Protein AF-A7KX52-F1 (afdb_monomer)

Radius of gyration: 24.87 Å; Cα contacts (8 Å, |Δi|>4): 110; chains: 1; bounding box: 62×32×64 Å

Secondary structure (DSSP, 8-state):
--S-TTTS-------------SSTT-TT-----HHHHHTTTT-------------EETTEE--EES---TTT-SSPPSSB-TT--TTSBPPTT----TTB-SB-EE-PPPTTGGGS--------

Nearest PDB structures (foldseek):
  8qsz-assembly1_B  TM=9.890E-01  e=1.065E-09  Schizosaccharomyces pombe
  8k5p-assembly1_B  TM=9.742E-01  e=1.065E-09  Saccharomyces cerevisiae S288C
  7ui9-assembly1_B  TM=9.516E-01  e=6.649E-10  Saccharomyces cerevisiae S288C
  5c3e-assembly1_B  TM=8.651E-01  e=1.595E-09  Saccharomyces cerevisiae S288C
  5c4a-assembly1_B  TM=9.018E-01  e=3.343E-09  Saccharomyces cerevisiae S288C

Organism: NCBI:txid447465

Structure (mmCIF, N/CA/C/O backbone):
data_AF-A7KX52-F1
#
_entry.id   AF-A7KX52-F1
#
loop_
_atom_site.group_PDB
_atom_site.id
_atom_site.type_symbol
_atom_site.label_atom_id
_atom_site.label_alt_id
_atom_site.label_comp_id
_atom_site.label_asym_id
_atom_site.label_entity_id
_atom_site.label_seq_id
_atom_site.pdbx_PDB_ins_code
_atom_site.Cartn_x
_atom_site.Cartn_y
_atom_site.Cartn_z
_atom_site.occupancy
_atom_site.B_iso_or_equiv
_atom_site.auth_seq_id
_atom_site.auth_comp_id
_atom_site.auth_asym_id
_atom_site.auth_atom_id
_atom_site.pdbx_PDB_model_num
ATOM 1 N N . GLU A 1 1 ? 33.544 -9.498 6.414 1.00 54.69 1 GLU A N 1
ATOM 2 C CA . GLU A 1 1 ? 32.202 -9.633 5.800 1.00 54.69 1 GLU A CA 1
ATOM 3 C C . GLU A 1 1 ? 31.174 -9.318 6.887 1.00 54.69 1 GLU A C 1
ATOM 5 O O . GLU A 1 1 ? 30.980 -10.145 7.760 1.00 54.69 1 GLU A O 1
ATOM 10 N N . HIS A 1 2 ? 30.664 -8.079 6.967 1.00 78.12 2 HIS A N 1
ATOM 11 C CA . HIS A 1 2 ? 30.049 -7.576 8.220 1.00 78.12 2 HIS A CA 1
ATOM 12 C C . HIS A 1 2 ? 28.664 -6.930 8.071 1.00 78.12 2 HIS A C 1
ATOM 14 O O . HIS A 1 2 ? 28.015 -6.669 9.075 1.00 78.12 2 HIS A O 1
ATOM 20 N N . LEU A 1 3 ? 28.198 -6.669 6.845 1.00 85.12 3 LEU A N 1
ATOM 21 C CA . LEU A 1 3 ? 26.969 -5.894 6.604 1.00 85.12 3 LEU A CA 1
ATOM 22 C C . LEU A 1 3 ? 25.809 -6.716 6.028 1.00 85.12 3 LEU A C 1
ATOM 24 O O . LEU A 1 3 ? 24.725 -6.178 5.854 1.00 85.12 3 LEU A O 1
ATOM 28 N N . HIS A 1 4 ? 26.031 -7.991 5.694 1.00 88.44 4 HIS A N 1
ATOM 29 C CA . HIS A 1 4 ? 25.010 -8.902 5.152 1.00 88.44 4 HIS A CA 1
ATOM 30 C C . HIS A 1 4 ? 24.136 -8.326 4.004 1.00 88.44 4 HIS A C 1
ATOM 32 O O . HIS A 1 4 ? 22.993 -8.728 3.791 1.00 88.44 4 HIS A O 1
ATOM 38 N N . PHE A 1 5 ? 24.678 -7.390 3.216 1.00 92.19 5 PHE A N 1
ATOM 39 C CA . PHE A 1 5 ? 23.926 -6.670 2.178 1.00 92.19 5 PHE A CA 1
ATOM 40 C C . PHE A 1 5 ? 23.496 -7.569 1.011 1.00 92.19 5 PHE A C 1
ATOM 42 O O . PHE A 1 5 ? 22.513 -7.298 0.331 1.00 92.19 5 PHE A O 1
ATOM 49 N N . ARG A 1 6 ? 24.219 -8.673 0.782 1.00 89.12 6 ARG A N 1
ATOM 50 C CA . ARG A 1 6 ? 23.839 -9.667 -0.232 1.00 89.12 6 ARG A CA 1
ATOM 51 C C . ARG A 1 6 ? 22.577 -10.432 0.173 1.00 89.12 6 ARG A C 1
ATOM 53 O O . ARG A 1 6 ? 21.853 -10.877 -0.708 1.00 89.12 6 ARG A O 1
ATOM 60 N N . GLN A 1 7 ? 22.324 -10.584 1.477 1.00 93.00 7 GLN A N 1
ATOM 61 C CA . GLN A 1 7 ? 21.123 -11.234 2.001 1.00 93.00 7 GLN A CA 1
ATOM 62 C C . GLN A 1 7 ? 19.919 -10.281 2.035 1.00 93.00 7 GLN A C 1
ATOM 64 O O . GLN A 1 7 ? 18.802 -10.715 1.774 1.00 93.00 7 GLN A O 1
ATOM 69 N N . LEU A 1 8 ? 20.143 -8.996 2.335 1.00 94.75 8 LEU A N 1
ATOM 70 C CA . LEU A 1 8 ? 19.101 -7.963 2.409 1.00 94.75 8 LEU A CA 1
ATOM 71 C C . LEU A 1 8 ? 19.457 -6.759 1.514 1.00 94.75 8 LEU A C 1
ATOM 73 O O . LEU A 1 8 ? 19.881 -5.718 2.022 1.00 94.75 8 LEU A O 1
ATOM 77 N N . PRO A 1 9 ? 19.327 -6.891 0.180 1.00 94.88 9 PRO A N 1
ATOM 78 C CA . PRO A 1 9 ? 19.622 -5.804 -0.745 1.00 94.88 9 PRO A CA 1
ATOM 79 C C . PRO A 1 9 ? 18.552 -4.704 -0.681 1.00 94.88 9 PRO A C 1
ATOM 81 O O . PRO A 1 9 ? 17.377 -4.970 -0.442 1.00 94.88 9 PRO A O 1
ATOM 84 N N . ALA A 1 10 ? 18.953 -3.464 -0.968 1.00 94.75 10 ALA A N 1
ATOM 85 C CA . ALA A 1 10 ? 18.078 -2.284 -0.943 1.00 94.75 10 ALA A C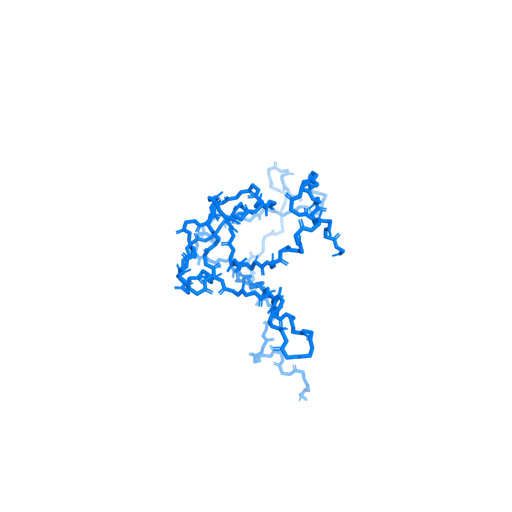A 1
ATOM 86 C C . ALA A 1 10 ? 17.770 -1.706 -2.342 1.00 94.75 10 ALA A C 1
ATOM 88 O O . ALA A 1 10 ? 17.428 -0.533 -2.471 1.00 94.75 10 ALA A O 1
ATOM 89 N N . GLY A 1 11 ? 17.922 -2.498 -3.408 1.00 94.44 11 GLY A N 1
ATOM 90 C CA . GLY A 1 11 ? 17.725 -2.030 -4.781 1.00 94.44 11 GLY A CA 1
ATOM 91 C C . GLY A 1 11 ? 17.735 -3.152 -5.817 1.00 94.44 11 GLY A C 1
ATOM 92 O O . GLY A 1 11 ? 17.862 -4.328 -5.479 1.00 94.44 11 GLY A O 1
ATOM 93 N N . ILE A 1 12 ? 17.594 -2.773 -7.088 1.00 95.31 12 ILE A N 1
ATOM 94 C CA . ILE A 1 12 ? 17.564 -3.685 -8.237 1.00 95.31 12 ILE A CA 1
ATOM 95 C C . ILE A 1 12 ? 18.556 -3.173 -9.285 1.00 95.31 12 ILE A C 1
ATOM 97 O O . ILE A 1 12 ? 18.662 -1.967 -9.508 1.00 95.31 12 ILE A O 1
ATOM 101 N N . ASN A 1 13 ? 19.266 -4.086 -9.948 1.00 96.62 13 ASN A N 1
ATOM 102 C CA . ASN A 1 13 ? 20.134 -3.737 -11.071 1.00 96.62 13 ASN A CA 1
ATOM 103 C C . ASN A 1 13 ? 19.292 -3.266 -12.266 1.00 96.62 13 ASN A C 1
ATOM 105 O O . ASN A 1 13 ? 18.447 -4.008 -12.767 1.00 96.62 13 ASN A O 1
ATOM 109 N N . ALA A 1 14 ? 19.544 -2.045 -12.731 1.00 97.19 14 ALA A N 1
ATOM 110 C CA . ALA A 1 14 ? 18.876 -1.445 -13.880 1.00 97.19 14 ALA A CA 1
ATOM 111 C C . ALA A 1 14 ? 19.791 -1.453 -15.112 1.00 97.19 14 ALA A C 1
ATOM 113 O O . ALA A 1 14 ? 21.003 -1.282 -14.990 1.00 97.19 14 ALA A O 1
ATOM 114 N N . ILE A 1 15 ? 19.209 -1.590 -16.307 1.00 97.75 15 ILE A N 1
ATOM 115 C CA . ILE A 1 15 ? 19.911 -1.267 -17.555 1.00 97.75 15 ILE A CA 1
ATOM 116 C C . ILE A 1 15 ? 19.766 0.236 -17.789 1.00 97.75 15 ILE A C 1
ATOM 118 O O . ILE A 1 15 ? 18.646 0.740 -17.862 1.00 97.75 15 ILE A O 1
ATOM 122 N N . VAL A 1 16 ? 20.893 0.940 -17.891 1.00 97.44 16 VAL A N 1
ATOM 123 C CA . VAL A 1 16 ? 20.940 2.405 -17.972 1.00 97.44 16 VAL A CA 1
ATOM 124 C C . VAL A 1 16 ? 21.539 2.828 -19.309 1.00 97.44 16 VAL A C 1
ATOM 126 O O . VAL A 1 16 ? 22.608 2.356 -19.689 1.00 97.44 16 VAL A O 1
ATOM 129 N N . ALA A 1 17 ? 20.858 3.739 -20.005 1.00 97.31 17 ALA A N 1
ATOM 130 C CA . ALA A 1 17 ? 21.368 4.407 -21.197 1.00 97.31 17 ALA A CA 1
ATOM 131 C C . ALA A 1 17 ? 21.666 5.877 -20.870 1.00 97.31 17 ALA A C 1
ATOM 133 O O . ALA A 1 17 ? 20.796 6.586 -20.368 1.00 97.31 17 ALA A O 1
ATOM 134 N N . ILE A 1 18 ? 22.887 6.333 -21.163 1.00 96.94 18 ILE A N 1
ATOM 135 C CA . ILE A 1 18 ? 23.303 7.729 -20.977 1.00 96.94 18 ILE A CA 1
ATOM 136 C C . ILE A 1 18 ? 23.175 8.432 -22.327 1.00 96.94 18 ILE A C 1
ATOM 138 O O . ILE A 1 18 ? 24.028 8.272 -23.198 1.00 96.94 18 ILE A O 1
ATOM 142 N N . ALA A 1 19 ? 22.079 9.163 -22.522 1.00 96.44 19 ALA A N 1
ATOM 143 C CA . ALA A 1 19 ? 21.800 9.865 -23.769 1.00 96.44 19 ALA A CA 1
ATOM 144 C C . ALA A 1 19 ? 20.881 11.071 -23.544 1.00 96.44 19 ALA A C 1
ATOM 146 O O . ALA A 1 19 ? 20.033 11.069 -22.652 1.00 96.44 19 ALA A O 1
ATOM 147 N N . CYS A 1 20 ? 21.000 12.075 -24.410 1.00 96.31 20 CYS A N 1
ATOM 148 C CA . CYS A 1 20 ? 19.982 13.111 -24.545 1.00 96.31 20 CYS A CA 1
ATOM 149 C C . CYS A 1 20 ? 18.819 12.532 -25.356 1.00 96.31 20 CYS A C 1
ATOM 151 O O . CYS A 1 20 ? 18.996 12.202 -26.529 1.00 96.31 20 CYS A O 1
ATOM 153 N N . TYR A 1 21 ? 17.638 12.396 -24.751 1.00 95.56 21 TYR A N 1
ATOM 154 C CA . TYR A 1 21 ? 16.478 11.821 -25.429 1.00 95.56 21 TYR A CA 1
ATOM 155 C C . TYR A 1 21 ? 15.209 12.590 -25.076 1.00 95.56 21 TYR A C 1
ATOM 157 O O . TYR A 1 21 ? 14.845 12.678 -23.908 1.00 95.56 21 TYR A O 1
ATOM 165 N N . SER A 1 22 ? 14.507 13.130 -26.077 1.00 95.12 22 SER A N 1
ATOM 166 C CA . SER A 1 22 ? 13.225 13.864 -25.967 1.00 95.12 22 SER A CA 1
ATOM 167 C C . SER A 1 22 ? 13.173 15.107 -25.056 1.00 95.12 22 SER A C 1
ATOM 169 O O . SER A 1 22 ? 12.204 1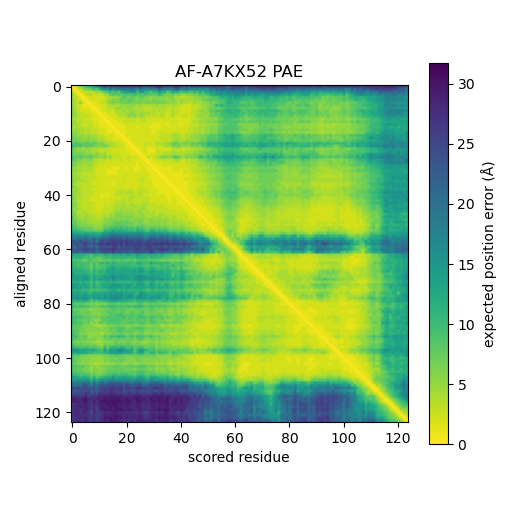5.850 -25.131 1.00 95.12 22 SER A O 1
ATOM 171 N N . GLY A 1 23 ? 14.187 15.357 -24.222 1.00 94.31 23 GLY A N 1
ATOM 172 C CA . GLY A 1 23 ? 14.242 16.481 -23.280 1.00 94.31 23 GLY A CA 1
ATOM 173 C C . GLY A 1 23 ? 13.638 16.193 -21.898 1.00 94.31 23 GLY A C 1
ATOM 174 O O . GLY A 1 23 ? 13.924 16.927 -20.963 1.00 94.31 23 GLY A O 1
ATOM 175 N N . TYR A 1 24 ? 12.889 15.098 -21.720 1.00 95.88 24 TYR A N 1
ATOM 176 C CA . TYR A 1 24 ? 12.267 14.719 -20.436 1.00 95.88 24 TYR A CA 1
ATOM 177 C C . TYR A 1 24 ? 13.236 14.117 -19.395 1.00 95.88 24 TYR A C 1
ATOM 179 O O . TYR A 1 24 ? 12.786 13.584 -18.385 1.00 95.88 24 TYR A O 1
ATOM 187 N N . ASN A 1 25 ? 14.547 14.152 -19.652 1.00 95.88 25 ASN A N 1
ATOM 188 C CA . ASN A 1 25 ? 15.605 13.709 -18.737 1.00 95.88 25 ASN A CA 1
ATOM 189 C C . ASN A 1 25 ? 16.604 14.830 -18.378 1.00 95.88 25 ASN A C 1
ATOM 191 O O . ASN A 1 25 ? 17.784 14.566 -18.148 1.00 95.88 25 ASN A O 1
ATOM 195 N N . GLN A 1 26 ? 16.160 16.089 -18.415 1.00 95.19 26 GLN A N 1
ATOM 196 C CA . GLN A 1 26 ? 16.945 17.262 -18.010 1.00 95.19 26 GLN A CA 1
ATOM 197 C C . GLN A 1 26 ? 16.772 17.562 -16.513 1.00 95.19 26 GLN A C 1
ATOM 199 O O . GLN A 1 26 ? 15.799 17.117 -15.913 1.00 95.19 26 GLN A O 1
ATOM 204 N N . GLU A 1 27 ? 17.693 18.324 -15.916 1.00 95.00 27 GLU A N 1
ATOM 205 C CA . GLU A 1 27 ? 17.566 18.826 -14.531 1.00 95.00 27 GLU A CA 1
ATOM 206 C C . GLU A 1 27 ? 17.221 17.717 -13.513 1.00 95.00 27 GLU A C 1
ATOM 208 O O . GLU A 1 27 ? 16.171 17.728 -12.876 1.00 95.00 27 GLU A O 1
ATOM 213 N N . ASP A 1 28 ? 18.096 16.709 -13.415 1.00 95.62 28 ASP A N 1
ATOM 214 C CA . ASP A 1 28 ? 17.988 15.552 -12.506 1.00 95.62 28 ASP A CA 1
ATOM 215 C C . ASP A 1 28 ? 16.769 14.630 -12.719 1.00 95.62 28 ASP A C 1
ATOM 217 O O . ASP A 1 28 ? 16.536 13.698 -11.943 1.00 95.62 28 ASP A O 1
ATOM 221 N N . SER A 1 29 ? 16.012 14.823 -13.802 1.00 96.81 29 SER A N 1
ATOM 222 C CA . SER A 1 29 ? 14.945 13.901 -14.199 1.00 96.81 29 SER A CA 1
ATOM 223 C C . SER A 1 29 ? 15.470 12.695 -14.988 1.00 96.81 29 SER A C 1
ATOM 225 O O . SER A 1 29 ? 16.509 12.734 -15.650 1.00 96.81 29 SER A O 1
ATOM 227 N N . VAL A 1 30 ? 14.728 11.585 -14.930 1.00 96.81 30 VAL A N 1
ATOM 228 C CA . VAL A 1 30 ? 15.049 10.341 -15.643 1.00 96.81 30 VAL A CA 1
ATOM 229 C C . VAL A 1 30 ? 13.823 9.804 -16.372 1.00 96.81 30 VAL A C 1
ATOM 231 O O . VAL A 1 30 ? 12.705 9.854 -15.863 1.00 96.81 30 VAL A O 1
ATOM 234 N N . ILE A 1 31 ? 14.039 9.232 -17.556 1.00 97.56 31 ILE A N 1
ATOM 235 C CA . ILE A 1 31 ? 12.999 8.527 -18.313 1.00 97.56 31 ILE A CA 1
ATOM 236 C C . ILE A 1 31 ? 13.057 7.041 -17.945 1.00 97.56 31 ILE A C 1
ATOM 238 O O . ILE A 1 31 ? 14.113 6.415 -18.039 1.00 97.56 31 ILE A O 1
ATOM 242 N N . MET A 1 32 ? 11.919 6.461 -17.555 1.00 97.44 32 MET A N 1
ATOM 243 C CA . MET A 1 32 ? 11.795 5.033 -17.243 1.00 97.44 32 MET A CA 1
ATOM 244 C C . MET A 1 32 ? 11.015 4.273 -18.316 1.00 97.44 32 MET A C 1
ATOM 246 O O . MET A 1 32 ? 10.090 4.792 -18.936 1.00 97.44 32 MET A O 1
ATOM 250 N N . ASN A 1 33 ? 11.369 3.003 -18.509 1.00 97.56 33 ASN A N 1
ATOM 251 C CA . ASN A 1 33 ? 10.660 2.118 -19.423 1.00 97.56 33 ASN A CA 1
ATOM 252 C C . ASN A 1 33 ? 9.347 1.620 -18.794 1.00 97.56 33 ASN A C 1
ATOM 254 O O . ASN A 1 33 ? 9.375 0.824 -17.852 1.00 97.56 33 ASN A O 1
ATOM 258 N N . GLN A 1 34 ? 8.212 2.027 -19.368 1.00 98.00 34 GLN A N 1
ATOM 259 C CA . GLN A 1 34 ? 6.881 1.624 -18.909 1.00 98.00 34 GLN A CA 1
ATOM 260 C C . GLN A 1 34 ? 6.698 0.099 -18.880 1.00 98.00 34 GLN A C 1
ATOM 262 O O . GLN A 1 34 ? 6.192 -0.438 -17.901 1.00 98.00 34 GLN A O 1
ATOM 267 N N . SER A 1 35 ? 7.199 -0.627 -19.884 1.00 98.31 35 SER A N 1
ATOM 268 C CA . SER A 1 35 ? 7.047 -2.087 -19.938 1.00 98.31 35 SER A CA 1
ATOM 269 C C . SER A 1 35 ? 7.829 -2.805 -18.836 1.00 98.31 35 SER A C 1
ATOM 271 O O . SER A 1 35 ? 7.488 -3.924 -18.452 1.00 98.31 35 SER A O 1
ATOM 273 N N . SER A 1 36 ? 8.894 -2.195 -18.309 1.00 97.56 36 SER A N 1
ATOM 274 C CA . SER A 1 36 ? 9.578 -2.693 -17.112 1.00 97.56 36 SER A CA 1
ATOM 275 C C . SER A 1 36 ? 8.746 -2.431 -15.854 1.00 97.56 36 SER A C 1
ATOM 277 O O . SER A 1 36 ? 8.621 -3.332 -15.025 1.00 97.56 36 SER A O 1
ATOM 279 N N . ILE A 1 37 ? 8.132 -1.248 -15.729 1.00 97.50 37 ILE A N 1
ATOM 280 C CA . ILE A 1 37 ? 7.246 -0.892 -14.604 1.00 97.50 37 ILE A CA 1
ATOM 281 C C . ILE A 1 37 ? 6.046 -1.846 -14.539 1.00 97.50 37 ILE A C 1
ATOM 283 O O . ILE A 1 37 ? 5.761 -2.397 -13.476 1.00 97.50 37 ILE A O 1
ATOM 287 N N . ASP A 1 38 ? 5.408 -2.127 -15.676 1.00 97.62 38 ASP A N 1
ATOM 288 C CA . ASP A 1 38 ? 4.253 -3.033 -15.763 1.00 97.62 38 ASP A CA 1
ATOM 289 C C . ASP A 1 38 ? 4.603 -4.466 -15.326 1.00 97.62 38 ASP A C 1
ATOM 291 O O . ASP A 1 38 ? 3.775 -5.185 -14.765 1.00 97.62 38 ASP A O 1
ATOM 295 N N . ARG A 1 39 ? 5.867 -4.869 -15.513 1.00 97.50 39 ARG A N 1
ATOM 296 C CA . ARG A 1 39 ? 6.422 -6.153 -15.050 1.00 97.50 39 ARG A CA 1
ATOM 297 C C . ARG A 1 39 ? 6.892 -6.133 -13.589 1.00 97.50 39 ARG A C 1
ATOM 299 O O . ARG A 1 39 ? 7.447 -7.122 -13.118 1.00 97.50 39 ARG A O 1
ATOM 306 N N . GLY A 1 40 ? 6.660 -5.041 -12.862 1.00 97.06 40 GLY A N 1
ATOM 307 C CA . GLY A 1 40 ? 6.943 -4.916 -11.431 1.00 97.06 40 GLY A CA 1
ATOM 308 C C . GLY A 1 40 ? 8.286 -4.273 -11.087 1.00 97.06 40 GLY A C 1
ATOM 309 O O . GLY A 1 40 ? 8.693 -4.326 -9.925 1.00 97.06 40 GLY A O 1
ATOM 310 N N . PHE A 1 41 ? 8.980 -3.659 -12.051 1.00 97.31 41 PHE A N 1
ATOM 311 C CA . PHE A 1 41 ? 10.228 -2.945 -11.781 1.00 97.31 41 PHE A CA 1
ATOM 312 C C . PHE A 1 41 ? 10.002 -1.836 -10.742 1.00 97.31 41 PHE A C 1
ATOM 314 O O . PHE A 1 41 ? 9.129 -0.989 -10.912 1.00 97.31 41 PHE A O 1
ATOM 321 N N . PHE A 1 42 ? 10.766 -1.883 -9.645 1.00 96.38 42 PHE A N 1
ATOM 322 C CA . PHE A 1 42 ? 10.649 -0.994 -8.479 1.00 96.38 42 PHE A CA 1
ATOM 323 C C . PHE A 1 42 ? 9.288 -0.973 -7.754 1.00 96.38 42 PHE A C 1
ATOM 325 O O . PHE A 1 42 ? 9.021 -0.060 -6.971 1.00 96.38 42 PHE A O 1
ATOM 332 N N . ARG A 1 43 ? 8.432 -1.989 -7.924 1.00 97.56 43 ARG A N 1
ATOM 333 C CA . ARG A 1 43 ? 7.195 -2.096 -7.134 1.00 97.56 43 ARG A CA 1
ATOM 334 C C . ARG A 1 43 ? 7.519 -2.377 -5.662 1.00 97.56 43 ARG A C 1
ATOM 336 O O . ARG A 1 43 ? 8.236 -3.326 -5.357 1.00 97.56 43 ARG A O 1
ATOM 343 N N . SER A 1 44 ? 6.952 -1.588 -4.752 1.00 96.12 44 SER A N 1
ATOM 344 C CA . SER A 1 44 ? 7.117 -1.746 -3.303 1.00 96.12 44 SER A CA 1
ATOM 345 C C . SER A 1 44 ? 5.781 -1.989 -2.595 1.00 96.12 44 SER A C 1
ATOM 347 O O . SER A 1 44 ? 4.704 -1.745 -3.145 1.00 96.12 44 SER A O 1
ATOM 349 N N . LEU A 1 45 ? 5.859 -2.506 -1.367 1.00 96.50 45 LEU A N 1
ATOM 350 C CA . LEU A 1 45 ? 4.726 -2.645 -0.455 1.00 96.50 45 LEU A CA 1
ATOM 351 C C . LEU A 1 45 ? 4.846 -1.592 0.645 1.00 96.50 45 LEU A C 1
ATOM 353 O O . LEU A 1 45 ? 5.936 -1.349 1.162 1.00 96.50 45 LEU A O 1
ATOM 357 N N . PHE A 1 46 ? 3.721 -0.990 1.015 1.00 96.19 46 PHE A N 1
ATOM 358 C CA . PHE A 1 46 ? 3.646 -0.006 2.086 1.00 96.19 46 PHE A CA 1
ATOM 359 C C . PHE A 1 46 ? 2.656 -0.484 3.145 1.00 96.19 46 PHE A C 1
ATOM 361 O O . PHE A 1 46 ? 1.498 -0.759 2.833 1.00 96.19 46 PHE A O 1
ATOM 368 N N . PHE A 1 47 ? 3.113 -0.559 4.393 1.00 94.75 47 PHE A N 1
ATOM 369 C CA . PHE A 1 47 ? 2.299 -0.953 5.538 1.00 94.75 47 PHE A CA 1
ATOM 370 C C . PHE A 1 47 ? 2.233 0.199 6.537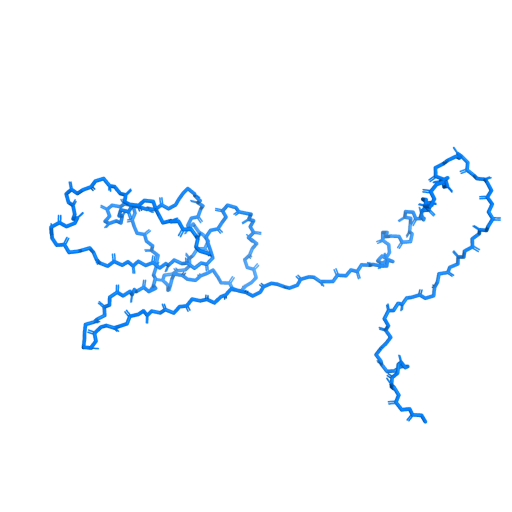 1.00 94.75 47 PHE A C 1
ATOM 372 O O . PHE A 1 47 ? 3.241 0.844 6.827 1.00 94.75 47 PHE A O 1
ATOM 379 N N . ARG A 1 48 ? 1.041 0.448 7.080 1.00 94.31 48 ARG A N 1
ATOM 380 C CA . ARG A 1 48 ? 0.813 1.424 8.145 1.00 94.31 48 ARG A CA 1
ATOM 381 C C . ARG A 1 48 ? -0.072 0.794 9.210 1.00 94.31 48 ARG A C 1
ATOM 383 O O . ARG A 1 48 ? -1.161 0.327 8.896 1.00 94.31 48 ARG A O 1
ATOM 390 N N . SER A 1 49 ? 0.394 0.826 10.452 1.00 93.19 49 SER A N 1
ATOM 391 C CA . SER A 1 49 ? -0.333 0.283 11.598 1.00 93.19 49 SER A CA 1
ATOM 392 C C . SER A 1 49 ? -1.006 1.402 12.384 1.00 93.19 49 SER A C 1
ATOM 394 O O . SER A 1 49 ? -0.401 2.447 12.628 1.00 93.19 49 SER A O 1
ATOM 396 N N . TYR A 1 50 ? -2.244 1.161 12.801 1.00 93.81 50 TYR A N 1
ATOM 397 C CA . TYR A 1 50 ? -3.007 2.022 13.699 1.00 93.81 50 TYR A CA 1
ATOM 398 C C . TYR A 1 50 ? -3.272 1.246 14.989 1.00 93.81 50 TYR A C 1
ATOM 400 O O . TYR A 1 50 ? -3.556 0.052 14.937 1.00 93.81 50 TYR A O 1
ATOM 408 N N . ARG A 1 51 ? -3.140 1.908 16.140 1.00 93.88 51 ARG A N 1
ATOM 409 C CA . ARG A 1 51 ? -3.372 1.319 17.463 1.00 93.88 51 ARG A CA 1
ATOM 410 C C . ARG A 1 51 ? -4.276 2.246 18.258 1.00 93.88 51 ARG A C 1
ATOM 412 O O . ARG A 1 51 ? -4.041 3.452 18.270 1.00 93.88 51 ARG A O 1
ATOM 419 N N . ASP A 1 52 ? -5.261 1.665 18.924 1.00 93.31 52 ASP A N 1
ATOM 420 C CA . ASP A 1 52 ? -6.104 2.333 19.910 1.00 93.31 52 ASP A CA 1
ATOM 421 C C . ASP A 1 52 ? -6.381 1.357 21.063 1.00 93.31 52 ASP A C 1
ATOM 423 O O . ASP A 1 52 ? -6.184 0.149 20.917 1.00 93.31 52 ASP A O 1
ATOM 427 N N . GLU A 1 53 ? -6.784 1.883 22.212 1.00 91.06 53 GLU A N 1
ATOM 428 C CA . GLU A 1 53 ? -7.036 1.123 23.438 1.00 91.06 53 GLU A CA 1
ATOM 429 C C . GLU A 1 53 ? -8.284 1.659 24.141 1.00 91.06 53 GLU A C 1
ATOM 431 O O . GLU A 1 53 ? -8.525 2.869 24.153 1.00 91.06 53 GLU A O 1
ATOM 436 N N . GLU A 1 54 ? -9.046 0.764 24.770 1.00 89.69 54 GLU A N 1
ATOM 437 C CA . GLU A 1 54 ? -10.160 1.127 25.646 1.00 89.69 54 GLU A CA 1
ATOM 438 C C . GLU A 1 54 ? -9.647 1.619 26.996 1.00 89.69 54 GLU A C 1
ATOM 440 O O . GLU A 1 54 ? -9.015 0.885 27.764 1.00 89.69 54 GLU A O 1
ATOM 445 N N . LYS A 1 55 ? -9.963 2.868 27.335 1.00 84.62 55 LYS A N 1
ATOM 446 C CA . LYS A 1 55 ? -9.645 3.410 28.657 1.00 84.62 55 LYS A CA 1
ATOM 447 C C . LYS A 1 55 ? -10.695 3.012 29.692 1.00 84.62 55 LYS A C 1
ATOM 449 O O . LYS A 1 55 ? -11.891 3.246 29.523 1.00 84.62 55 LYS A O 1
ATOM 454 N N . LYS A 1 56 ? -10.225 2.490 30.827 1.00 80.56 56 LYS A N 1
ATOM 455 C CA . LYS A 1 56 ? -11.034 2.200 32.023 1.00 80.56 56 LYS A CA 1
ATOM 456 C C . LYS A 1 56 ? -10.665 3.169 33.143 1.00 80.56 56 LYS A C 1
ATOM 458 O O . LYS A 1 56 ? -9.488 3.475 33.332 1.00 80.56 56 LYS A O 1
ATOM 463 N N . MET A 1 57 ? -11.655 3.663 33.885 1.00 69.44 57 MET A N 1
ATOM 464 C CA . MET A 1 57 ? -11.437 4.522 35.053 1.00 69.44 57 MET A CA 1
ATOM 465 C C . MET A 1 57 ? -11.833 3.741 36.307 1.00 69.44 57 MET A C 1
ATOM 467 O O . MET A 1 57 ? -13.007 3.654 36.661 1.00 69.44 57 MET A O 1
ATOM 471 N N . GLY A 1 58 ? -10.845 3.112 36.950 1.00 72.50 58 GLY A N 1
ATOM 472 C CA . GLY A 1 58 ? -11.098 2.168 38.040 1.00 72.50 58 GLY A CA 1
ATOM 473 C C . GLY A 1 58 ? -11.907 0.964 37.547 1.00 72.50 58 GLY A C 1
ATOM 474 O O . GLY A 1 58 ? -11.482 0.271 36.626 1.00 72.50 58 GLY A O 1
ATOM 475 N N . THR A 1 59 ? -13.075 0.729 38.144 1.00 65.44 59 THR A N 1
ATOM 476 C CA . THR A 1 59 ? -13.969 -0.398 37.818 1.00 65.44 59 THR A CA 1
ATOM 477 C C . THR A 1 59 ? -14.977 -0.085 36.702 1.00 65.44 59 THR A C 1
ATOM 479 O O . THR A 1 59 ? -15.648 -0.998 36.229 1.00 65.44 59 THR A O 1
ATOM 482 N N . LEU A 1 60 ? -15.107 1.178 36.268 1.00 68.25 60 LEU A N 1
ATOM 483 C CA . LEU A 1 60 ? -16.036 1.567 35.200 1.00 68.25 60 LEU A CA 1
ATOM 484 C C . LEU A 1 60 ? -15.352 1.533 33.824 1.00 68.25 60 LEU A C 1
ATOM 486 O O . LEU A 1 60 ? -14.306 2.159 33.611 1.00 68.25 60 LEU A O 1
ATOM 490 N N . ILE A 1 61 ? -15.980 0.831 32.878 1.00 62.91 61 ILE A N 1
ATOM 491 C CA . ILE A 1 61 ? -15.631 0.871 31.453 1.00 62.91 61 ILE A CA 1
ATOM 492 C C . ILE A 1 61 ? -16.075 2.233 30.906 1.00 62.91 61 ILE A C 1
ATOM 494 O O . ILE A 1 61 ? -17.247 2.588 31.012 1.00 62.91 61 ILE A O 1
ATOM 498 N N . LYS A 1 62 ? -15.125 3.014 30.376 1.00 80.25 62 LYS A N 1
ATOM 499 C CA . LYS A 1 62 ? -15.370 4.356 29.823 1.00 80.25 62 LYS A CA 1
ATOM 500 C C . LYS A 1 62 ? -15.222 4.391 28.303 1.00 80.25 62 LYS A C 1
ATOM 502 O O . LYS A 1 62 ? -15.617 5.358 27.678 1.00 80.25 62 LYS A O 1
ATOM 507 N N . GLU A 1 63 ? -14.646 3.383 27.678 1.00 88.62 63 GLU A N 1
ATOM 508 C CA . GLU A 1 63 ? -14.565 3.304 26.223 1.00 88.62 63 GLU A CA 1
ATOM 509 C C . GLU A 1 63 ? -14.838 1.862 25.823 1.00 88.62 63 GLU A C 1
ATOM 511 O O . GLU A 1 63 ? -14.438 0.956 26.553 1.00 88.62 63 GLU A O 1
ATOM 516 N N . ASP A 1 64 ? -15.535 1.684 24.708 1.00 90.50 64 ASP A N 1
ATOM 517 C CA . ASP A 1 64 ? -15.945 0.378 24.196 1.00 90.50 64 ASP A CA 1
ATOM 518 C C . ASP A 1 64 ? -15.735 0.340 22.680 1.00 90.50 64 ASP A C 1
ATOM 520 O O . ASP A 1 64 ? -16.073 1.307 21.971 1.00 90.50 64 ASP A O 1
ATOM 524 N N . PHE A 1 65 ? -15.139 -0.747 22.196 1.00 93.56 65 PHE A N 1
ATOM 525 C CA . PHE A 1 65 ? -15.046 -1.052 20.777 1.00 93.56 65 PHE A CA 1
ATOM 526 C C . PHE A 1 65 ? -16.312 -1.754 20.307 1.00 93.56 65 PHE A C 1
ATOM 528 O O . PHE A 1 65 ? -16.768 -2.742 20.873 1.00 93.56 65 PHE A O 1
ATOM 535 N N . GLY A 1 66 ? -16.880 -1.221 19.239 1.00 91.50 66 GLY A N 1
ATOM 536 C CA . GLY A 1 66 ? -18.106 -1.742 18.670 1.00 91.50 66 GLY A CA 1
ATOM 537 C C . GLY A 1 66 ? -18.537 -0.900 17.491 1.00 91.50 66 GLY A C 1
ATOM 538 O O . GLY A 1 66 ? -18.020 0.200 17.251 1.00 91.50 66 GLY A O 1
ATOM 539 N N . ARG A 1 67 ? -19.503 -1.407 16.731 1.00 91.88 67 ARG A N 1
ATOM 540 C CA . ARG A 1 67 ? -20.082 -0.644 15.630 1.00 91.88 67 ARG A CA 1
ATOM 541 C C . ARG A 1 67 ? -20.975 0.479 16.183 1.00 91.88 67 ARG A C 1
ATOM 543 O O . ARG A 1 67 ? -22.012 0.187 16.776 1.00 91.88 67 ARG A O 1
ATOM 550 N N . PRO A 1 68 ? -20.624 1.766 15.991 1.00 89.88 68 PRO A N 1
ATOM 551 C CA . PRO A 1 68 ? -21.426 2.863 16.522 1.00 89.88 68 PRO A CA 1
ATOM 552 C C . PRO A 1 68 ? -22.753 2.994 15.769 1.00 89.88 68 PRO A C 1
ATOM 554 O O . PRO A 1 68 ? -22.779 3.023 14.535 1.00 89.88 68 PRO A O 1
ATOM 557 N N . ASP A 1 69 ? -23.846 3.146 16.515 1.00 87.94 69 ASP A N 1
ATOM 558 C CA . ASP A 1 69 ? -25.169 3.434 15.960 1.00 87.94 69 ASP A CA 1
ATOM 559 C C . ASP A 1 69 ? -25.425 4.947 15.936 1.00 87.94 69 ASP A C 1
ATOM 561 O O . ASP A 1 69 ? -25.293 5.631 16.954 1.00 87.94 69 ASP A O 1
ATOM 565 N N . ARG A 1 70 ? -25.857 5.461 14.781 1.00 85.44 70 ARG A N 1
ATOM 566 C CA . ARG A 1 70 ? -26.258 6.862 14.590 1.00 85.44 70 ARG A CA 1
ATOM 567 C C . ARG A 1 70 ? -27.428 7.275 15.482 1.00 85.44 70 ARG A C 1
ATOM 569 O O . ARG A 1 70 ? -27.576 8.465 15.737 1.00 85.44 70 ARG A O 1
ATOM 576 N N . SER A 1 71 ? -28.255 6.329 15.927 1.00 87.31 71 SER A N 1
ATOM 577 C CA . SER 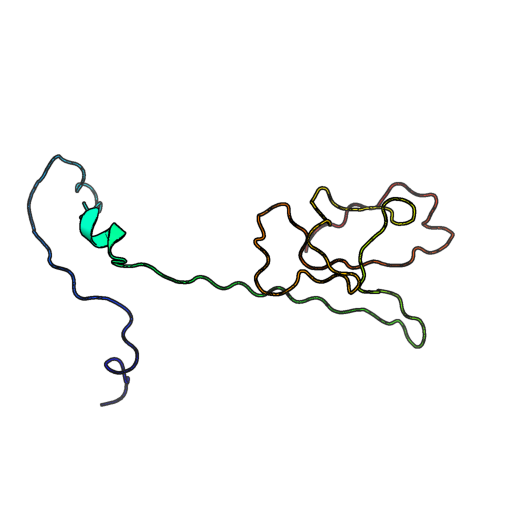A 1 71 ? -29.400 6.614 16.799 1.00 87.31 71 SER A CA 1
ATOM 578 C C . SER A 1 71 ? -28.989 6.994 18.229 1.00 87.31 71 SER A C 1
ATOM 580 O O . SER A 1 71 ? -29.668 7.798 18.865 1.00 87.31 71 SER A O 1
ATOM 582 N N . ASN A 1 72 ? -27.865 6.454 18.717 1.00 87.06 72 ASN A N 1
ATOM 583 C CA . ASN A 1 72 ? -27.430 6.560 20.115 1.00 87.06 72 ASN A CA 1
ATOM 584 C C . ASN A 1 72 ? -26.017 7.157 20.282 1.00 87.06 72 ASN A C 1
ATOM 586 O O . ASN A 1 72 ? -25.559 7.395 21.396 1.00 87.06 72 ASN A O 1
ATOM 590 N N . THR A 1 73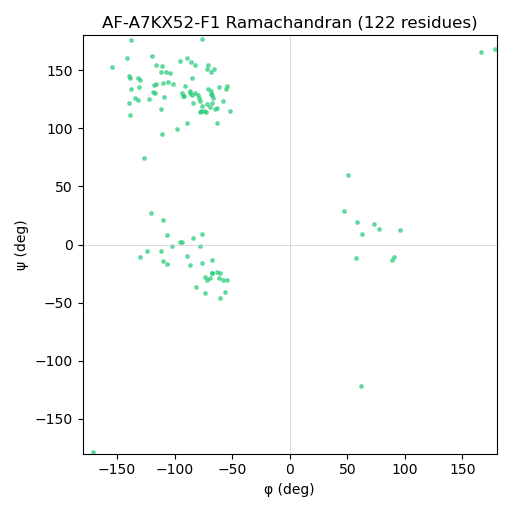 ? -25.299 7.412 19.187 1.00 88.19 73 THR A N 1
ATOM 591 C CA . THR A 1 73 ? -23.917 7.909 19.230 1.00 88.19 73 THR A CA 1
ATOM 592 C C . THR A 1 73 ? -23.843 9.336 18.703 1.00 88.19 73 THR A C 1
ATOM 594 O O . THR A 1 73 ? -24.080 9.597 17.524 1.00 88.19 73 THR A O 1
ATOM 597 N N . MET A 1 74 ? -23.448 10.277 19.562 1.00 86.00 74 MET A N 1
ATOM 598 C CA . MET A 1 74 ? -23.141 11.648 19.145 1.00 86.00 74 MET A CA 1
ATOM 599 C C . MET A 1 74 ? -21.687 11.786 18.673 1.00 86.00 74 MET A C 1
ATOM 601 O O . MET A 1 74 ? -20.813 11.012 19.050 1.00 86.00 74 MET A O 1
ATOM 605 N N . GLY A 1 75 ? -21.409 12.804 17.851 1.00 84.62 75 GLY A N 1
ATOM 606 C CA . GLY A 1 75 ? -20.037 13.139 17.442 1.00 84.62 75 GLY A CA 1
ATOM 607 C C . GLY A 1 75 ? -19.400 12.170 16.438 1.00 84.62 75 GLY A C 1
ATOM 608 O O . GLY A 1 75 ? -18.179 12.189 16.270 1.00 84.62 75 GLY A O 1
ATOM 609 N N . MET A 1 76 ? -20.204 11.345 15.755 1.00 87.75 76 MET A N 1
ATOM 610 C CA . MET A 1 76 ? -19.717 10.480 14.679 1.00 87.75 76 MET A CA 1
ATOM 611 C C . MET A 1 76 ? -18.998 11.310 13.610 1.00 87.75 76 MET A C 1
ATOM 613 O O . MET A 1 76 ? -19.461 12.375 13.188 1.00 87.75 76 MET A O 1
ATOM 617 N N . ARG A 1 77 ? -17.831 10.826 13.184 1.00 86.62 77 ARG A N 1
ATOM 618 C CA . ARG A 1 77 ? -17.046 11.486 12.142 1.00 86.62 77 ARG A CA 1
ATOM 619 C C . ARG A 1 77 ? -17.745 11.319 10.798 1.00 86.62 77 ARG A C 1
ATOM 621 O O . ARG A 1 77 ? -18.489 10.366 10.582 1.00 86.62 77 ARG A O 1
ATOM 628 N N . HIS A 1 78 ? -17.481 12.250 9.886 1.00 83.75 78 HIS A N 1
ATOM 629 C CA . HIS A 1 78 ? -17.845 12.044 8.490 1.00 83.75 78 HIS A CA 1
ATOM 630 C C . HIS A 1 78 ? -16.936 10.936 7.948 1.00 83.75 78 HIS A C 1
ATOM 632 O O . HIS A 1 78 ? -15.717 11.059 8.030 1.00 83.75 78 HIS A O 1
ATOM 638 N N . GLY A 1 79 ? -17.542 9.831 7.523 1.00 86.06 79 GLY A N 1
ATOM 639 C CA . GLY A 1 79 ? -16.855 8.629 7.062 1.00 86.06 79 GLY A CA 1
ATOM 640 C C . GLY A 1 79 ? -17.810 7.439 6.963 1.00 86.06 79 GLY A C 1
ATOM 641 O O . GLY A 1 79 ? -18.934 7.491 7.477 1.00 86.06 79 GLY A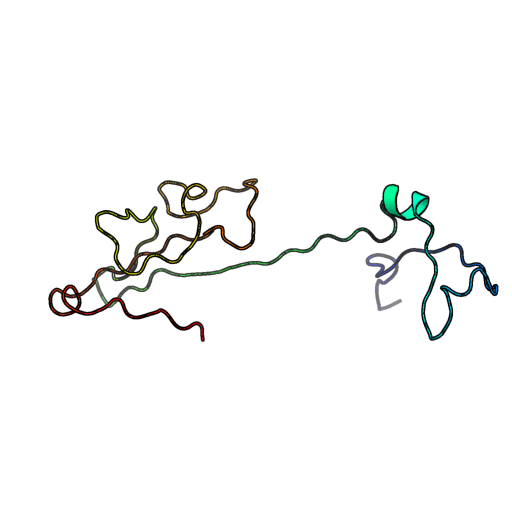 O 1
ATOM 642 N N . SER A 1 80 ? -17.379 6.372 6.288 1.00 91.62 80 SER A N 1
ATOM 643 C CA . SER A 1 80 ? -18.141 5.117 6.243 1.00 91.62 80 SER A CA 1
ATOM 644 C C . SER A 1 80 ? -17.782 4.233 7.436 1.00 91.62 80 SER A C 1
ATOM 646 O O . SER A 1 80 ? -16.610 3.988 7.720 1.00 91.62 80 SER A O 1
ATOM 648 N N . TYR A 1 81 ? -18.823 3.746 8.109 1.00 93.44 81 TYR A N 1
ATOM 649 C CA . TYR A 1 81 ? -18.758 2.765 9.195 1.00 93.44 81 TYR A CA 1
ATOM 650 C C . TYR A 1 81 ? -19.259 1.386 8.730 1.00 93.44 81 TYR A C 1
ATOM 652 O O . TYR A 1 81 ? -19.444 0.486 9.542 1.00 93.44 81 TYR A O 1
ATOM 660 N N . ASP A 1 82 ? -19.511 1.216 7.427 1.00 92.88 82 ASP A N 1
ATOM 661 C CA . ASP A 1 82 ? -20.130 0.005 6.866 1.00 92.88 82 ASP A CA 1
ATOM 662 C C . ASP A 1 82 ? -19.156 -1.169 6.773 1.00 92.88 82 ASP A C 1
ATOM 664 O O . ASP A 1 82 ? -19.569 -2.308 6.592 1.00 92.88 82 ASP A O 1
ATOM 668 N N . LYS A 1 83 ? -17.860 -0.871 6.886 1.00 94.06 83 LYS A N 1
ATOM 669 C CA . LYS A 1 83 ? -16.754 -1.829 6.812 1.00 94.06 83 LYS A CA 1
ATOM 670 C C . LYS A 1 83 ? -16.324 -2.354 8.181 1.00 94.06 83 LYS A C 1
ATOM 672 O O . LYS A 1 83 ? -15.328 -3.064 8.243 1.00 94.06 83 LYS A O 1
ATOM 677 N N . LEU A 1 84 ? -17.010 -1.941 9.246 1.00 95.12 84 LEU A N 1
ATOM 678 C CA . LEU A 1 84 ? -16.768 -2.426 10.597 1.00 95.12 84 LEU A CA 1
ATOM 679 C C . LEU A 1 84 ? -17.653 -3.637 10.874 1.00 95.12 84 LEU A C 1
ATOM 681 O O . LEU A 1 84 ? -18.853 -3.599 10.583 1.00 95.12 84 LEU A O 1
ATOM 685 N N . ASP A 1 85 ? -17.057 -4.651 11.485 1.00 94.62 85 ASP A N 1
ATOM 686 C CA . ASP A 1 85 ? -17.782 -5.760 12.090 1.00 94.62 85 ASP A CA 1
ATOM 687 C C . ASP A 1 85 ? -18.395 -5.329 13.436 1.00 94.62 85 ASP A C 1
ATOM 689 O O . ASP A 1 85 ? -18.237 -4.190 13.897 1.00 94.62 85 ASP A O 1
ATOM 693 N N . ASP A 1 86 ? -19.139 -6.238 14.064 1.00 92.88 86 ASP A N 1
ATOM 694 C CA . ASP A 1 86 ? -19.853 -5.974 15.318 1.00 92.88 86 ASP A CA 1
ATOM 695 C C . ASP A 1 86 ? -18.903 -5.650 16.487 1.00 92.88 86 ASP A C 1
ATOM 697 O O . ASP A 1 86 ? -19.287 -4.930 17.407 1.00 92.88 86 ASP A O 1
ATOM 701 N N . ASP A 1 87 ? -17.647 -6.101 16.414 1.00 92.62 87 ASP A N 1
ATOM 702 C CA . ASP A 1 87 ? -16.570 -5.780 17.361 1.00 92.62 87 ASP A CA 1
ATOM 703 C C . ASP A 1 87 ? -15.958 -4.379 17.150 1.00 92.62 87 ASP A C 1
ATOM 705 O O . ASP A 1 87 ? -15.055 -3.968 17.877 1.00 92.62 87 ASP A O 1
ATOM 709 N N . GLY A 1 88 ? -16.436 -3.629 16.152 1.00 93.69 88 GLY A N 1
ATOM 710 C CA . GLY A 1 88 ? -15.945 -2.294 15.834 1.00 93.69 88 GLY A CA 1
ATOM 711 C C . GLY A 1 88 ? -14.617 -2.278 15.081 1.00 93.69 88 GLY A C 1
ATOM 712 O O . GLY A 1 88 ? -14.014 -1.210 14.971 1.00 93.69 88 GLY A O 1
ATOM 713 N N . LEU A 1 89 ? -14.145 -3.399 14.535 1.00 95.81 89 LEU A N 1
ATOM 714 C CA . LEU A 1 89 ? -12.918 -3.461 13.742 1.00 95.81 89 LEU A CA 1
ATOM 715 C C . LEU A 1 89 ? -13.222 -3.758 12.273 1.00 95.81 89 LEU A C 1
ATOM 717 O O . LEU A 1 89 ? -14.182 -4.441 11.932 1.00 95.81 89 LEU A O 1
ATOM 721 N N . ALA A 1 90 ? -12.393 -3.228 11.372 1.00 95.50 90 ALA A N 1
ATOM 722 C CA . ALA A 1 90 ? -12.457 -3.622 9.967 1.00 95.50 90 ALA A CA 1
ATOM 723 C C . ALA A 1 90 ? -11.770 -4.989 9.771 1.00 95.50 90 ALA A C 1
ATOM 725 O O . ALA A 1 90 ? -10.577 -5.107 10.087 1.00 95.50 90 ALA A O 1
ATOM 726 N N . PRO A 1 91 ? -12.452 -6.010 9.216 1.00 95.19 91 PRO A N 1
ATOM 727 C CA . PRO A 1 91 ? -11.884 -7.346 9.118 1.00 95.19 91 PRO A CA 1
ATOM 728 C C . PRO A 1 91 ? -10.716 -7.407 8.118 1.00 95.19 91 PRO A C 1
ATOM 730 O O . PRO A 1 91 ? -10.717 -6.688 7.104 1.00 95.19 91 PRO A O 1
ATOM 733 N N . PRO A 1 92 ? -9.717 -8.285 8.347 1.00 95.19 92 PRO A N 1
ATOM 734 C CA . PRO A 1 92 ? -8.583 -8.454 7.443 1.00 95.19 92 PRO A CA 1
ATOM 735 C C . PRO A 1 92 ? -9.013 -8.766 6.004 1.00 95.19 92 PRO A C 1
ATOM 737 O O . PRO A 1 92 ? -9.887 -9.591 5.760 1.00 95.19 92 PRO A O 1
ATOM 740 N N . GLY A 1 93 ? -8.362 -8.122 5.033 1.00 94.00 93 GLY A N 1
ATOM 741 C CA . GLY A 1 93 ? -8.675 -8.272 3.605 1.00 94.00 93 GLY A CA 1
ATOM 742 C C . GLY A 1 93 ? -9.708 -7.273 3.074 1.00 94.00 93 GLY A C 1
ATOM 74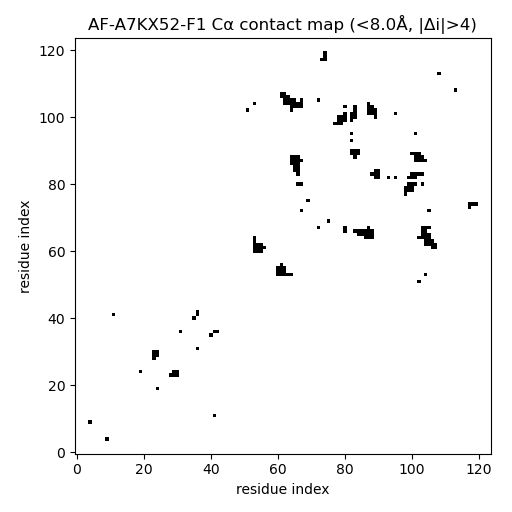3 O O . GLY A 1 93 ? -9.832 -7.118 1.858 1.00 94.00 93 GLY A O 1
ATOM 744 N N . THR A 1 94 ? -10.388 -6.529 3.950 1.00 94.62 94 THR A N 1
ATOM 745 C CA . THR A 1 94 ? -11.327 -5.481 3.539 1.00 94.62 94 THR A CA 1
ATOM 746 C C . THR A 1 94 ? -10.598 -4.313 2.887 1.00 94.62 94 THR A C 1
ATOM 748 O O . THR A 1 94 ? -9.645 -3.752 3.430 1.00 94.62 94 THR A O 1
ATOM 751 N N . ARG A 1 95 ? -11.065 -3.902 1.703 1.00 95.12 95 ARG A N 1
ATOM 752 C CA . ARG A 1 95 ? -10.510 -2.737 1.013 1.00 95.12 95 ARG A CA 1
ATOM 753 C C . ARG A 1 95 ? -10.965 -1.452 1.697 1.00 95.12 95 ARG A C 1
ATOM 755 O O . ARG A 1 95 ? -12.141 -1.091 1.631 1.00 95.12 95 ARG A O 1
ATOM 762 N N . VAL A 1 96 ? -10.014 -0.721 2.265 1.00 95.00 96 VAL A N 1
ATOM 763 C CA . VAL A 1 96 ? -10.239 0.581 2.908 1.00 95.00 96 VAL A CA 1
ATOM 764 C C . VAL A 1 96 ? -9.607 1.718 2.103 1.00 95.00 96 VAL A C 1
ATOM 766 O O . VAL A 1 96 ? -8.671 1.525 1.327 1.00 95.00 96 VAL A O 1
ATOM 769 N N . SER A 1 97 ? -10.168 2.906 2.260 1.00 93.31 97 SER A N 1
ATOM 770 C CA . SER A 1 97 ? -9.816 4.166 1.614 1.00 93.31 97 SER A CA 1
ATOM 771 C C . SER A 1 97 ? -9.857 5.299 2.649 1.00 93.31 97 SER A C 1
ATOM 773 O O . SER A 1 97 ? -10.180 5.064 3.810 1.00 93.31 97 SER A O 1
ATOM 775 N N . GLY A 1 98 ? -9.483 6.521 2.260 1.00 88.56 98 GLY A N 1
ATOM 776 C CA . GLY A 1 98 ? -9.224 7.616 3.208 1.00 88.56 98 GLY A CA 1
ATOM 777 C C . GLY A 1 98 ? -10.388 7.990 4.136 1.00 88.56 98 GLY A C 1
ATOM 778 O O . GLY A 1 98 ? -10.138 8.386 5.270 1.00 88.56 98 GLY A O 1
ATOM 779 N N . GLU A 1 99 ? -11.629 7.827 3.682 1.00 89.44 99 GLU A N 1
ATOM 780 C CA . GLU A 1 99 ? -12.843 8.184 4.436 1.00 89.44 99 GLU A CA 1
ATOM 781 C C . GLU A 1 99 ? -13.447 6.995 5.210 1.00 89.44 99 GLU A C 1
ATOM 783 O O . GLU A 1 99 ? -14.498 7.122 5.840 1.00 89.44 99 GLU A O 1
ATOM 788 N N . ASP A 1 100 ? -12.816 5.820 5.157 1.00 94.06 100 ASP A N 1
ATOM 789 C CA . ASP A 1 100 ? -13.312 4.627 5.840 1.00 94.06 100 ASP A CA 1
ATOM 790 C C . ASP A 1 100 ? -12.811 4.573 7.284 1.00 94.06 100 ASP A C 1
ATOM 792 O O . ASP A 1 100 ? -11.617 4.723 7.567 1.00 94.06 100 ASP A O 1
ATOM 796 N N . VAL A 1 101 ? -13.725 4.308 8.213 1.00 94.25 101 VAL A N 1
ATOM 797 C CA . VAL A 1 101 ? -13.378 4.065 9.611 1.00 94.25 101 VAL A CA 1
ATOM 798 C C . VAL A 1 101 ? -12.893 2.623 9.757 1.00 94.25 101 VAL A C 1
ATOM 800 O O . VAL A 1 101 ? -13.559 1.696 9.310 1.00 94.25 101 VAL A O 1
ATOM 803 N N . ILE A 1 102 ? -11.725 2.443 10.383 1.00 95.25 102 ILE A N 1
ATOM 804 C CA . ILE A 1 102 ? -11.098 1.124 10.612 1.00 95.25 102 ILE A CA 1
ATOM 805 C C . ILE A 1 102 ? -11.167 0.647 12.068 1.00 95.25 102 ILE A C 1
ATOM 807 O O . ILE A 1 102 ? -10.950 -0.531 12.332 1.00 95.25 102 ILE A O 1
ATOM 811 N N . ILE A 1 103 ? -11.439 1.568 12.998 1.00 95.38 103 ILE A N 1
ATOM 812 C CA . ILE A 1 103 ? -11.612 1.312 14.432 1.00 95.38 103 ILE A CA 1
ATOM 813 C C . ILE A 1 103 ? -12.801 2.162 14.899 1.00 95.38 103 ILE A C 1
ATOM 815 O O . ILE A 1 103 ? -12.734 3.395 14.904 1.00 95.38 103 ILE A O 1
ATOM 819 N N . GLY A 1 104 ? -13.899 1.502 15.249 1.00 94.88 104 GLY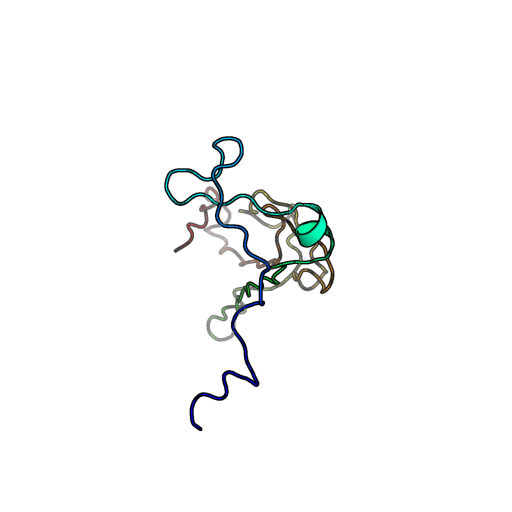 A N 1
ATOM 820 C CA . GLY A 1 104 ? -15.093 2.061 15.865 1.00 94.88 104 GLY A CA 1
ATOM 821 C C . GLY A 1 104 ? -14.951 2.046 17.379 1.00 94.88 104 GLY A C 1
ATOM 822 O O . GLY A 1 104 ? -15.065 1.001 18.007 1.00 94.88 104 GLY A O 1
ATOM 823 N N . LYS A 1 105 ? -14.692 3.218 17.960 1.00 93.56 105 LYS A N 1
ATOM 824 C CA . LYS A 1 105 ? -14.604 3.402 19.410 1.00 93.56 105 LYS A CA 1
ATOM 825 C C . LYS A 1 105 ? -15.666 4.379 19.882 1.00 93.56 105 LYS A C 1
ATOM 827 O O . LYS A 1 105 ? -15.789 5.470 19.319 1.00 93.56 105 LYS A O 1
ATOM 832 N N . THR A 1 106 ? -16.394 4.004 20.926 1.00 91.69 106 THR A N 1
ATOM 833 C CA . THR A 1 106 ? -17.401 4.855 21.567 1.00 91.69 106 THR A CA 1
ATOM 834 C C . THR A 1 106 ? -17.016 5.175 23.007 1.00 91.69 106 THR A C 1
ATOM 836 O O . THR A 1 106 ? -16.242 4.462 23.644 1.00 91.69 106 THR A O 1
ATOM 839 N N . THR A 1 107 ? -17.520 6.299 23.511 1.00 89.44 107 THR A N 1
ATOM 840 C CA . THR A 1 107 ? -17.312 6.767 24.886 1.00 89.44 107 THR A CA 1
ATOM 841 C C . THR A 1 107 ? -18.684 7.156 25.438 1.00 89.44 107 THR A C 1
ATOM 843 O O . THR A 1 107 ? -19.353 7.978 24.805 1.00 89.44 107 THR A O 1
ATOM 846 N N . PRO A 1 108 ? -19.135 6.601 26.579 1.00 85.88 108 PRO A N 1
ATOM 847 C CA . PRO A 1 108 ? -20.377 7.005 27.199 1.00 85.88 108 PRO A CA 1
ATOM 848 C C . PRO A 1 108 ? -20.221 8.432 27.730 1.00 85.88 108 PRO A C 1
ATOM 850 O O . PRO A 1 108 ? -19.234 8.767 28.392 1.00 85.88 108 PRO A O 1
ATOM 853 N N . LEU A 1 109 ? -21.200 9.274 27.414 1.00 81.88 109 LEU A N 1
ATOM 854 C CA . LEU A 1 109 ? -21.263 10.658 27.875 1.00 81.88 109 LEU A CA 1
ATOM 855 C C . LEU A 1 109 ? -21.901 10.713 29.265 1.00 81.88 109 LEU A C 1
ATOM 857 O O . LEU A 1 109 ? -22.842 9.969 29.551 1.00 81.88 109 LEU A O 1
ATOM 861 N N . ALA A 1 110 ? -21.414 11.611 30.124 1.00 77.12 110 ALA A N 1
ATOM 862 C CA . ALA A 1 110 ? -22.111 11.900 31.372 1.00 77.12 110 ALA A CA 1
ATOM 863 C C . ALA A 1 110 ? -23.478 12.559 31.069 1.00 77.12 110 ALA A C 1
ATOM 865 O O . ALA A 1 110 ? -23.599 13.272 30.069 1.00 77.12 110 ALA A O 1
ATOM 866 N N . PRO A 1 111 ? -24.505 12.389 31.924 1.00 68.31 111 PRO A N 1
ATOM 867 C CA . PRO A 1 111 ? -25.834 12.970 31.699 1.00 68.31 111 PRO A CA 1
ATOM 868 C C . PRO A 1 111 ? -25.826 14.492 31.473 1.00 68.31 111 PRO A C 1
ATOM 870 O O . PRO A 1 111 ? -26.651 15.005 30.722 1.00 68.31 111 PRO A O 1
ATOM 873 N N . GLU A 1 112 ? -24.876 15.206 32.083 1.00 65.56 112 GLU A N 1
ATOM 874 C CA . GLU A 1 112 ? -24.687 16.656 31.923 1.00 65.56 112 GLU A CA 1
ATOM 875 C C . GLU A 1 112 ? -24.079 17.041 30.560 1.00 65.56 112 GLU A C 1
ATOM 877 O O . GLU A 1 112 ? -24.355 18.119 30.039 1.00 65.56 112 GLU A O 1
ATOM 882 N N . GLU A 1 113 ? -23.294 16.156 29.939 1.00 65.00 113 GLU A N 1
ATOM 883 C CA . GLU A 1 113 ? -22.626 16.390 28.648 1.00 65.00 113 GLU A CA 1
ATOM 884 C C . GLU A 1 113 ? -23.519 16.034 27.447 1.00 65.00 113 GLU A C 1
ATOM 886 O O . GLU A 1 113 ? -23.285 16.506 26.334 1.00 65.00 113 GLU A O 1
ATOM 891 N N . ALA A 1 114 ? -24.578 15.246 27.664 1.00 59.88 114 ALA A N 1
ATOM 892 C CA . ALA A 1 114 ? -25.518 14.830 26.622 1.00 59.88 114 ALA A CA 1
ATOM 893 C C . ALA A 1 114 ? -26.367 15.985 26.044 1.00 59.88 114 ALA A C 1
ATOM 895 O O . ALA A 1 114 ? -26.996 15.817 25.002 1.00 59.88 114 ALA A O 1
ATOM 896 N N . GLN A 1 115 ? -26.385 17.155 26.698 1.00 55.22 115 GLN A N 1
ATOM 897 C CA . GLN A 1 115 ? -27.166 18.333 26.288 1.00 55.22 115 GLN A CA 1
ATOM 898 C C . GLN A 1 115 ? -26.326 19.430 25.598 1.00 55.22 115 GLN A C 1
ATOM 900 O O . GLN A 1 115 ? -26.872 20.457 25.194 1.00 55.22 115 GLN A O 1
ATOM 905 N N . GLY A 1 116 ? -25.007 19.238 25.453 1.00 55.59 116 GLY A N 1
ATOM 906 C CA . GLY A 1 116 ? -24.094 20.210 24.834 1.00 55.59 116 GLY A CA 1
ATOM 907 C C . GLY A 1 116 ? -23.821 19.952 23.342 1.00 55.59 116 GLY A C 1
ATOM 908 O O . GLY A 1 116 ? -23.964 18.823 22.870 1.00 55.59 116 GLY A O 1
ATOM 909 N N . PRO A 1 117 ? -23.394 20.969 22.562 1.00 52.31 117 PRO A N 1
ATOM 910 C CA . PRO A 1 117 ? -22.989 20.765 21.172 1.00 52.31 117 PRO A CA 1
ATOM 911 C C . PRO A 1 117 ? -21.795 19.803 21.094 1.00 52.31 117 PRO A C 1
ATOM 913 O O . PRO A 1 117 ? -20.838 19.931 21.857 1.00 52.31 117 PRO A O 1
ATOM 916 N N . ALA A 1 118 ? -21.847 18.849 20.157 1.00 55.34 118 ALA A N 1
ATOM 917 C CA . ALA A 1 118 ? -20.845 17.795 20.009 1.00 55.34 118 ALA A CA 1
ATOM 918 C C . ALA A 1 118 ? -19.416 18.368 19.939 1.00 55.34 118 ALA A C 1
ATOM 920 O O . ALA A 1 118 ? -19.051 19.065 18.985 1.00 55.34 118 ALA A O 1
ATOM 921 N N . ALA A 1 119 ? -18.595 18.060 20.945 1.00 51.75 119 ALA A N 1
ATOM 922 C CA . ALA A 1 119 ? -17.198 18.463 20.973 1.00 51.75 119 ALA A CA 1
ATOM 923 C C . ALA A 1 119 ? -16.451 17.798 19.806 1.00 51.75 119 ALA A C 1
ATOM 925 O O . ALA A 1 119 ? -16.354 16.572 19.714 1.00 51.75 119 ALA A O 1
ATOM 926 N N . ARG A 1 120 ? -15.916 18.607 18.884 1.00 47.22 120 ARG A N 1
ATOM 927 C CA . ARG A 1 120 ? -15.065 18.107 17.799 1.00 47.22 120 ARG A CA 1
ATOM 928 C C . ARG A 1 120 ? -13.785 17.533 18.400 1.00 47.22 120 ARG A C 1
ATOM 930 O O . ARG A 1 120 ? -12.986 18.265 18.978 1.00 47.22 120 ARG A O 1
ATOM 937 N N . TYR A 1 121 ? -13.571 16.233 18.216 1.00 52.78 121 TYR A N 1
ATOM 938 C CA . TYR A 1 121 ? -12.313 15.584 18.567 1.00 52.78 121 TYR A CA 1
ATOM 939 C C . TYR A 1 121 ? -11.177 16.172 17.716 1.00 52.78 121 TYR A C 1
ATOM 941 O O . TYR A 1 121 ? -11.063 15.870 16.527 1.00 52.78 121 TYR A O 1
ATOM 949 N N . SER A 1 122 ? -10.346 17.024 18.316 1.00 39.44 122 SER A N 1
ATOM 950 C CA . SER A 1 122 ? -9.105 17.500 17.704 1.00 39.44 122 SER A CA 1
ATOM 951 C C . SER A 1 122 ? -8.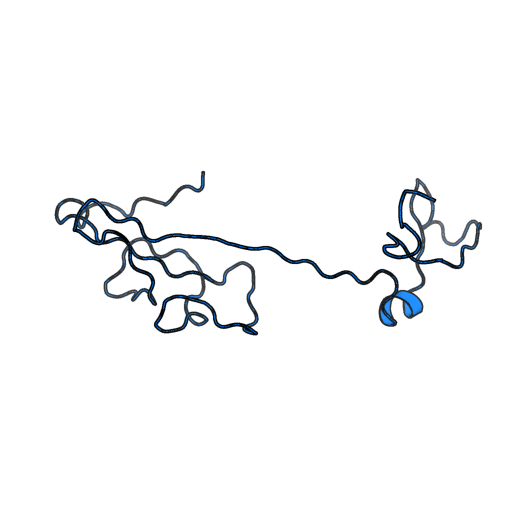037 16.416 17.844 1.00 39.44 122 SER A C 1
ATOM 953 O O . SER A 1 122 ? -7.792 15.927 18.948 1.00 39.44 122 SER A O 1
ATOM 955 N N . ARG A 1 123 ? -7.416 16.009 16.730 1.00 38.59 123 ARG A N 1
ATOM 956 C CA . ARG A 1 123 ? -6.242 15.126 16.772 1.00 38.59 123 ARG A CA 1
ATOM 957 C C . ARG A 1 123 ? -5.089 15.900 17.428 1.00 38.59 123 ARG A C 1
ATOM 959 O O . ARG A 1 123 ? -4.783 17.001 16.978 1.00 38.59 123 ARG A O 1
ATOM 966 N N . LYS A 1 124 ? -4.484 15.334 18.474 1.00 32.56 124 LYS A N 1
ATOM 967 C CA . LYS A 1 124 ? -3.109 15.682 18.860 1.00 32.56 124 LYS A CA 1
ATOM 968 C C . LYS A 1 124 ? -2.132 14.979 17.930 1.00 32.56 124 LYS A C 1
ATOM 970 O O . LYS A 1 124 ? -2.466 13.850 17.502 1.00 32.56 124 LYS A O 1
#

Solvent-accessible surface area (backbone atoms only — not comparable to full-atom values): 8729 Å² total; per-residue (Å²): 143,87,74,63,48,88,82,61,64,94,76,77,95,75,93,82,83,93,72,95,60,98,66,67,48,52,93,93,39,71,80,78,62,63,74,48,44,76,73,48,56,90,68,80,87,88,87,84,90,86,87,88,81,70,54,62,62,86,92,45,81,46,34,48,65,24,58,80,48,81,91,81,46,81,70,72,71,92,55,45,66,84,59,34,42,78,67,7,37,43,58,90,88,64,91,78,56,96,54,49,48,57,69,32,74,46,62,81,71,55,84,81,59,71,80,53,81,69,74,79,86,74,85,128

Mean predicted aligned error: 8.82 Å

Foldseek 3Di:
DPDCCVVPPDFDDDDDDDDDDPPQPPDPGDDDDPVCVVVPHPPDDDDDDDDDDFDDDPPRGFKAWAQDDPVPAPQDDQADSPQADGRQARDPPDDDDDRHRGTDMGGDDDPVCVPDDRDHDDDD

pLDDT: mean 86.88, std 14.6, range [32.56, 98.31]

InterPro domains:
  IPR007120 DNA-directed RNA polymerase, subunit 2, hybrid-binding domain [PF00562] (3-110)
  IPR014724 RNA polymerase Rpb2, OB-fold [G3DSA:2.40.50.150] (44-113)
  IPR015712 DNA-directed RNA polymerase, subunit 2 [PTHR20856] (1-113)
  IPR037033 DNA-directed RNA polymerase, subunit 2, hybrid-binding domain superfamily [G3DSA:2.40.270.10] (1-43)

Sequence (124 aa):
EHLHFRQLPAGINAIVAIACYSGYNQEDSVIMNQSSIDRGFFRSLFFRSYRDEEKKMGTLIKEDFGRPDRSNTMGMRHGSYDKLDDDGLAPPGTRVSGEDVIIGKTTPLAPEEAQGPAARYSRK